Protein AF-A0A158IWN1-F1 (afdb_monomer)

Structure (mmCIF, N/CA/C/O backbone):
data_AF-A0A158IWN1-F1
#
_entry.id   AF-A0A158IWN1-F1
#
loop_
_atom_site.group_PDB
_atom_site.id
_atom_site.type_symbol
_atom_site.label_atom_id
_atom_site.label_alt_id
_atom_site.label_comp_id
_atom_site.label_asym_id
_atom_site.label_entity_id
_atom_site.label_seq_id
_atom_site.pdbx_PDB_ins_code
_atom_site.Cartn_x
_atom_site.Cartn_y
_atom_site.Cartn_z
_atom_site.occupancy
_atom_site.B_iso_or_equiv
_atom_site.auth_seq_id
_atom_site.auth_comp_id
_atom_site.auth_asym_id
_atom_site.auth_atom_id
_atom_site.pdbx_PDB_model_num
ATOM 1 N N . MET A 1 1 ? -3.612 12.522 -10.228 1.00 41.22 1 MET A N 1
ATOM 2 C CA . MET A 1 1 ? -3.521 11.142 -9.712 1.00 41.22 1 MET A CA 1
ATOM 3 C C . MET A 1 1 ? -4.577 11.023 -8.632 1.00 41.22 1 MET A C 1
ATOM 5 O O . MET A 1 1 ? -4.608 11.881 -7.768 1.00 41.22 1 MET A O 1
ATOM 9 N N . ARG A 1 2 ? -5.542 10.107 -8.762 1.00 50.25 2 ARG A N 1
ATOM 10 C CA . ARG A 1 2 ? -6.505 9.853 -7.683 1.00 50.25 2 ARG A CA 1
ATOM 11 C C . ARG A 1 2 ? -5.904 8.751 -6.828 1.0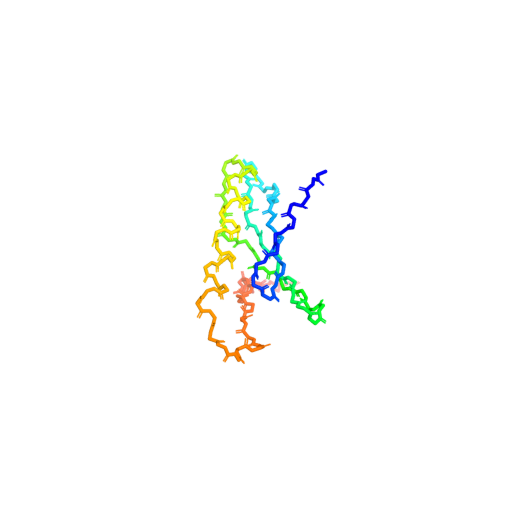0 50.25 2 ARG A C 1
ATOM 13 O O . ARG A 1 2 ? -6.053 7.574 -7.157 1.00 50.25 2 ARG A O 1
ATOM 20 N N . ASP A 1 3 ? -5.151 9.151 -5.815 1.00 57.59 3 ASP A N 1
ATOM 21 C CA . ASP A 1 3 ? -4.789 8.292 -4.696 1.00 57.59 3 ASP A CA 1
ATOM 22 C C . ASP A 1 3 ? -6.097 7.726 -4.149 1.00 57.59 3 ASP A C 1
ATOM 24 O O . ASP A 1 3 ? -6.932 8.441 -3.599 1.00 57.59 3 ASP A O 1
ATOM 28 N N . THR A 1 4 ? -6.370 6.467 -4.482 1.00 79.62 4 THR A N 1
ATOM 29 C CA . THR A 1 4 ? -7.630 5.827 -4.116 1.00 79.6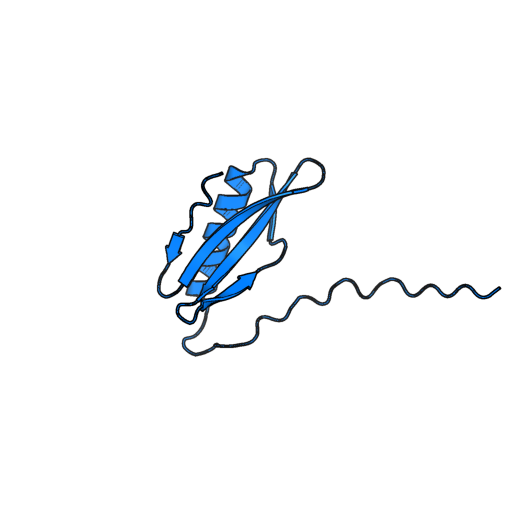2 4 THR A CA 1
ATOM 30 C C . THR A 1 4 ? -7.435 5.333 -2.697 1.00 79.62 4 THR A C 1
ATOM 32 O O . THR A 1 4 ? -7.029 4.195 -2.485 1.00 79.62 4 THR A O 1
ATOM 35 N N . GLU A 1 5 ? -7.601 6.243 -1.738 1.00 91.81 5 GLU A N 1
ATOM 36 C CA . GLU A 1 5 ? -7.659 5.893 -0.325 1.00 91.81 5 GLU A CA 1
ATOM 37 C C . GLU A 1 5 ? -8.787 4.861 -0.126 1.00 91.81 5 GLU A C 1
ATOM 39 O O . GLU A 1 5 ? -9.893 5.021 -0.650 1.00 91.81 5 GLU A O 1
ATOM 44 N N . VAL A 1 6 ? -8.510 3.789 0.612 1.00 93.62 6 VAL A N 1
ATOM 45 C CA . VAL A 1 6 ? -9.458 2.704 0.887 1.00 93.62 6 VAL A CA 1
ATOM 46 C C . VAL A 1 6 ? -9.669 2.613 2.390 1.00 93.62 6 VAL A C 1
ATOM 48 O O . VAL A 1 6 ? -8.748 2.283 3.135 1.00 93.62 6 VAL A O 1
ATOM 51 N N . ALA A 1 7 ? -10.887 2.885 2.853 1.00 94.25 7 ALA A N 1
ATOM 52 C CA . ALA A 1 7 ? -11.259 2.618 4.237 1.00 94.25 7 ALA A CA 1
ATOM 53 C C . ALA A 1 7 ? -11.330 1.099 4.470 1.00 94.25 7 ALA A C 1
ATOM 55 O O . ALA A 1 7 ? -12.035 0.391 3.749 1.00 94.25 7 ALA A O 1
ATOM 56 N N . TYR A 1 8 ? -10.607 0.599 5.473 1.00 94.44 8 TYR A N 1
ATOM 57 C CA . TYR A 1 8 ? -10.588 -0.814 5.842 1.00 94.44 8 TYR A CA 1
ATOM 58 C C . TYR A 1 8 ? -10.583 -0.960 7.365 1.00 94.44 8 TYR A C 1
ATOM 60 O O . TYR A 1 8 ? -9.637 -0.559 8.044 1.00 94.44 8 TYR A O 1
ATOM 68 N N . LYS A 1 9 ? -11.660 -1.529 7.920 1.00 92.31 9 LYS A N 1
ATOM 69 C CA . LYS A 1 9 ? -11.909 -1.585 9.371 1.00 92.31 9 LYS A CA 1
ATOM 70 C C . LYS A 1 9 ? -11.773 -0.191 10.015 1.00 92.31 9 LYS A C 1
ATOM 72 O O . LYS A 1 9 ? -12.509 0.719 9.654 1.00 92.31 9 LYS A O 1
ATOM 77 N N . ASN A 1 10 ? -10.829 -0.025 10.943 1.00 90.88 10 ASN A N 1
ATOM 78 C CA . ASN A 1 10 ? -10.584 1.211 11.691 1.00 90.88 10 ASN A CA 1
ATOM 79 C C . ASN A 1 10 ? -9.381 2.003 11.147 1.00 90.88 10 ASN A C 1
ATOM 81 O O . ASN A 1 10 ? -8.769 2.779 11.878 1.00 90.88 10 ASN A O 1
ATOM 85 N N . VAL A 1 11 ? -8.988 1.779 9.893 1.00 93.69 11 VAL A N 1
ATOM 86 C CA . VAL A 1 11 ? -7.890 2.512 9.255 1.00 93.69 11 VAL A CA 1
ATOM 87 C C . VAL A 1 11 ? -8.252 2.911 7.827 1.00 93.69 11 VAL A C 1
ATOM 89 O O . VAL A 1 11 ? -9.193 2.392 7.226 1.00 93.69 11 VAL A O 1
ATOM 92 N N . VAL A 1 12 ? -7.472 3.827 7.268 1.00 95.25 12 VAL A N 1
ATOM 93 C CA . VAL A 1 12 ? -7.464 4.149 5.842 1.00 95.25 12 VAL A CA 1
ATOM 94 C C . VAL A 1 12 ? -6.145 3.668 5.249 1.00 95.25 12 VAL A C 1
ATOM 96 O O . VAL A 1 12 ? -5.071 4.017 5.739 1.00 95.25 12 VAL A O 1
ATOM 99 N N . LEU A 1 13 ? -6.233 2.854 4.203 1.00 95.75 13 LEU A N 1
ATOM 100 C CA . LEU A 1 13 ? -5.114 2.340 3.427 1.00 95.75 13 LEU A CA 1
ATOM 101 C C . LEU A 1 13 ? -4.911 3.216 2.193 1.00 95.75 13 LEU A C 1
ATOM 103 O O . LEU A 1 13 ? -5.846 3.466 1.436 1.00 95.75 13 LEU A O 1
ATOM 107 N N . ILE A 1 14 ? -3.685 3.671 1.974 1.00 96.12 14 ILE A N 1
ATOM 108 C CA . ILE A 1 14 ? -3.317 4.541 0.858 1.00 96.12 14 ILE A CA 1
ATOM 109 C C . ILE A 1 14 ? -2.195 3.832 0.092 1.00 96.12 14 ILE A C 1
ATOM 111 O O . ILE A 1 14 ? -1.021 3.953 0.461 1.00 96.12 14 ILE A O 1
ATOM 115 N N . PRO A 1 15 ? -2.540 3.015 -0.919 1.00 96.38 15 PRO A N 1
ATOM 116 C CA . PRO A 1 15 ? -1.556 2.294 -1.710 1.00 96.38 15 PRO A CA 1
ATOM 117 C C . PRO A 1 15 ? -0.872 3.238 -2.699 1.00 96.38 15 PRO A C 1
ATOM 119 O O . PRO A 1 15 ? -1.522 3.976 -3.443 1.00 96.38 15 PRO A O 1
ATOM 122 N N . LEU A 1 16 ? 0.452 3.166 -2.747 1.00 95.75 16 LEU A N 1
ATOM 123 C CA . LEU A 1 16 ? 1.306 3.992 -3.585 1.00 95.75 16 LEU A CA 1
ATOM 124 C C . LEU A 1 16 ? 2.108 3.121 -4.552 1.00 95.75 16 LEU A C 1
ATOM 126 O O . LEU A 1 16 ? 2.518 2.006 -4.228 1.00 95.75 16 LEU A O 1
ATOM 130 N N . ALA A 1 17 ? 2.348 3.675 -5.736 1.00 96.44 17 ALA A N 1
ATOM 131 C CA . ALA A 1 17 ? 3.309 3.161 -6.699 1.00 96.44 17 ALA A CA 1
ATOM 132 C C . ALA A 1 17 ? 4.295 4.282 -7.027 1.00 96.44 17 ALA A C 1
ATOM 134 O O . ALA A 1 17 ? 3.944 5.219 -7.748 1.00 96.44 17 ALA A O 1
ATOM 135 N N . ALA A 1 18 ? 5.504 4.196 -6.481 1.00 95.19 18 ALA A N 1
ATOM 136 C CA . ALA A 1 18 ? 6.587 5.119 -6.793 1.00 95.19 18 ALA A CA 1
ATOM 137 C C . ALA A 1 18 ? 7.408 4.551 -7.953 1.00 95.19 18 ALA A C 1
ATOM 139 O O . ALA A 1 18 ? 7.776 3.384 -7.924 1.00 95.19 18 ALA A O 1
ATOM 140 N N . TYR A 1 19 ? 7.670 5.346 -8.988 1.00 95.75 19 TYR A N 1
ATOM 141 C CA . TYR A 1 19 ? 8.560 4.914 -10.064 1.00 95.75 19 TYR A CA 1
ATOM 142 C C . TYR A 1 19 ? 10.005 4.859 -9.554 1.00 95.75 19 TYR A C 1
ATOM 144 O O . TYR A 1 19 ? 10.473 5.827 -8.956 1.00 95.75 19 TYR A O 1
ATOM 152 N N . ASP A 1 20 ? 10.681 3.741 -9.801 1.00 93.50 20 ASP A N 1
ATOM 153 C CA . ASP A 1 20 ? 12.033 3.440 -9.334 1.00 93.50 20 ASP A CA 1
ATOM 154 C C . ASP A 1 20 ? 12.780 2.657 -10.425 1.00 93.50 20 ASP A C 1
ATOM 156 O O . ASP A 1 20 ? 12.439 1.513 -10.722 1.00 93.50 20 ASP A O 1
ATOM 160 N N . GLU A 1 21 ? 13.728 3.321 -11.094 1.00 90.94 21 GLU A N 1
ATOM 161 C CA . GLU A 1 21 ? 14.635 2.756 -12.113 1.00 90.94 21 GLU A CA 1
ATOM 162 C C . GLU A 1 21 ? 14.000 1.811 -13.162 1.00 90.94 21 GLU A C 1
ATOM 164 O O . GLU A 1 21 ? 14.569 0.790 -13.539 1.00 90.94 21 GLU A O 1
ATOM 169 N N . GLY A 1 22 ? 12.824 2.160 -13.694 1.00 94.12 22 GLY A N 1
ATOM 170 C CA . GLY A 1 22 ? 12.149 1.365 -14.735 1.00 94.12 22 GLY A CA 1
ATOM 171 C C . GLY A 1 22 ? 11.104 0.383 -14.208 1.00 94.12 22 GLY A C 1
ATOM 172 O O . GLY A 1 22 ? 10.395 -0.232 -15.003 1.00 94.12 22 GLY A O 1
ATOM 173 N N . LEU A 1 23 ? 10.958 0.284 -12.889 1.00 97.12 23 LEU A N 1
ATOM 174 C CA . LEU A 1 23 ? 9.896 -0.444 -12.206 1.00 97.12 23 LEU A CA 1
ATOM 175 C C . LEU A 1 23 ? 9.078 0.506 -11.319 1.00 97.12 23 LEU A C 1
ATOM 177 O O . LEU A 1 23 ? 9.315 1.713 -11.253 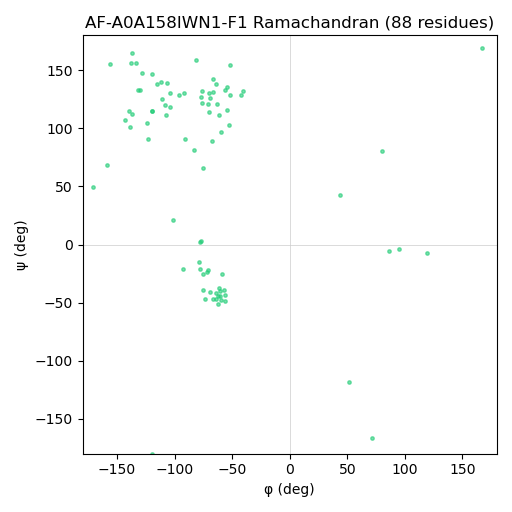1.00 97.12 23 LEU A O 1
ATOM 181 N N . TYR A 1 24 ? 8.079 -0.050 -10.642 1.00 97.94 24 TYR A N 1
ATOM 182 C CA . TYR A 1 24 ? 7.251 0.646 -9.669 1.00 97.94 24 TYR A CA 1
ATOM 183 C C . TYR A 1 24 ? 7.373 -0.019 -8.302 1.00 97.94 24 TYR A C 1
ATOM 185 O O . TYR A 1 24 ? 6.934 -1.154 -8.117 1.00 97.94 24 TYR A O 1
ATOM 193 N N . ALA A 1 25 ? 7.933 0.703 -7.338 1.00 97.69 25 ALA A N 1
ATOM 194 C CA . ALA A 1 25 ? 7.962 0.316 -5.941 1.00 97.69 25 ALA A CA 1
ATOM 195 C C . ALA A 1 25 ? 6.556 0.434 -5.331 1.00 97.69 25 ALA A C 1
ATOM 197 O O . ALA A 1 25 ? 5.949 1.510 -5.313 1.00 97.69 25 ALA A O 1
ATOM 198 N N . ALA A 1 26 ? 6.039 -0.681 -4.823 1.00 97.50 26 ALA A N 1
ATOM 199 C CA . ALA A 1 26 ? 4.816 -0.737 -4.040 1.00 97.50 26 ALA A CA 1
ATOM 200 C C . ALA A 1 26 ? 5.088 -0.243 -2.618 1.00 97.50 26 ALA A C 1
ATOM 202 O O . ALA A 1 26 ? 5.986 -0.741 -1.938 1.00 97.50 26 ALA A O 1
ATOM 203 N N . MET A 1 27 ? 4.297 0.719 -2.156 1.00 97.06 27 MET A N 1
ATOM 204 C CA . MET A 1 27 ? 4.371 1.242 -0.793 1.00 97.06 27 MET A CA 1
ATOM 205 C C . MET A 1 27 ? 2.963 1.445 -0.245 1.00 97.06 27 MET A C 1
ATOM 207 O O . MET A 1 27 ? 2.010 1.634 -1.000 1.00 97.06 27 MET A O 1
ATOM 211 N N . LEU A 1 28 ? 2.824 1.441 1.075 1.00 96.69 28 LEU A N 1
ATOM 212 C CA . LEU A 1 28 ? 1.550 1.634 1.747 1.00 96.69 28 LEU A CA 1
ATOM 213 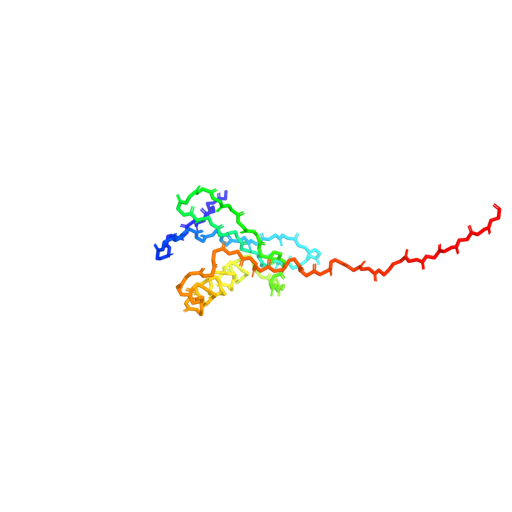C C . LEU A 1 28 ? 1.681 2.699 2.830 1.00 96.69 28 LEU A C 1
ATOM 215 O O . LEU A 1 28 ? 2.588 2.639 3.661 1.00 96.69 28 LEU A O 1
ATOM 219 N N . ILE A 1 29 ? 0.735 3.637 2.852 1.00 95.38 29 ILE A N 1
ATOM 220 C CA . ILE A 1 29 ? 0.479 4.469 4.026 1.00 95.38 29 ILE A CA 1
ATOM 221 C C . ILE A 1 29 ? -0.795 3.968 4.706 1.00 95.38 29 ILE A C 1
ATOM 223 O O . ILE A 1 29 ? -1.830 3.795 4.067 1.00 95.38 29 ILE A O 1
ATOM 227 N N . VAL A 1 30 ? -0.720 3.754 6.015 1.00 95.00 30 VAL A N 1
ATOM 228 C CA . VAL A 1 30 ? -1.853 3.433 6.883 1.00 95.00 30 VAL A CA 1
ATOM 229 C C . VAL A 1 30 ? -2.135 4.644 7.756 1.00 95.00 30 VAL A C 1
ATOM 231 O O . VAL A 1 30 ? -1.270 5.065 8.526 1.00 95.00 30 VAL A O 1
ATOM 234 N N . ARG A 1 31 ? -3.341 5.197 7.655 1.00 94.38 31 ARG A N 1
ATOM 235 C CA . ARG A 1 31 ? -3.834 6.269 8.521 1.00 94.38 31 ARG A CA 1
ATOM 236 C C . ARG A 1 31 ? -4.813 5.683 9.532 1.00 94.38 31 ARG A C 1
ATOM 238 O O . ARG A 1 31 ? -5.838 5.120 9.163 1.00 94.38 31 ARG A O 1
ATOM 245 N N . GLU A 1 32 ? -4.477 5.800 10.804 1.00 90.94 32 GLU A N 1
ATOM 246 C CA . GLU A 1 32 ? -5.304 5.366 11.930 1.00 90.94 32 GLU A CA 1
ATOM 247 C C . GLU A 1 32 ? -6.374 6.429 12.245 1.00 90.94 32 GLU A C 1
ATOM 249 O O . GLU A 1 32 ? -6.207 7.609 11.923 1.00 90.94 32 GLU A O 1
ATOM 254 N N . VAL A 1 33 ? -7.465 6.042 12.919 1.00 85.88 33 VAL A N 1
ATOM 255 C CA . VAL A 1 33 ? -8.543 6.979 13.319 1.00 85.88 33 VAL A CA 1
ATOM 256 C C . VAL A 1 33 ? -8.075 8.127 14.215 1.00 85.88 33 VAL A C 1
ATOM 258 O O . VAL A 1 33 ? -8.690 9.188 14.227 1.00 85.88 33 VAL A O 1
ATOM 261 N N . ASN A 1 34 ? -6.981 7.939 14.955 1.00 86.06 34 ASN A N 1
ATOM 262 C CA . ASN A 1 34 ? -6.379 8.980 15.792 1.00 86.06 34 ASN A CA 1
ATOM 263 C C . ASN A 1 34 ? -5.553 10.002 14.982 1.00 86.06 34 ASN A C 1
ATOM 265 O O . ASN A 1 34 ? -4.942 10.893 15.565 1.00 86.06 34 ASN A O 1
ATOM 269 N N . GLY A 1 35 ? -5.508 9.863 13.653 1.00 84.88 35 GLY A N 1
ATOM 270 C CA . GLY A 1 35 ? -4.743 10.717 12.749 1.00 84.88 35 GLY A CA 1
ATOM 271 C C . GLY A 1 35 ? -3.284 10.294 12.563 1.00 84.88 35 GLY A C 1
ATOM 272 O O . GLY A 1 35 ? -2.601 10.869 11.714 1.00 84.88 35 GLY A O 1
ATOM 273 N N . LEU A 1 36 ? -2.799 9.283 13.295 1.00 90.62 36 LEU A N 1
ATOM 274 C CA . LEU A 1 36 ? -1.445 8.763 13.124 1.00 90.62 36 LEU A CA 1
ATOM 275 C C . LEU A 1 36 ? -1.308 8.099 11.754 1.00 90.62 36 LEU A C 1
ATOM 277 O O . LEU A 1 36 ? -2.115 7.251 11.374 1.00 90.62 36 LEU A O 1
ATOM 281 N N . GLN A 1 37 ? -0.249 8.455 11.031 1.00 92.75 37 GLN A N 1
ATOM 282 C CA . GLN A 1 37 ? 0.089 7.849 9.749 1.00 92.75 37 GLN A CA 1
ATOM 283 C C . GLN A 1 37 ? 1.367 7.032 9.865 1.00 92.75 37 GLN A C 1
ATOM 285 O O . GLN A 1 37 ? 2.320 7.432 10.533 1.00 92.75 37 GLN A O 1
ATOM 290 N N . ARG A 1 38 ? 1.381 5.877 9.204 1.00 90.25 38 ARG A N 1
ATOM 291 C CA . ARG A 1 38 ? 2.522 4.963 9.158 1.00 90.25 38 ARG A CA 1
ATOM 292 C C . ARG A 1 38 ? 2.781 4.563 7.717 1.00 90.25 38 ARG A C 1
ATOM 294 O O . ARG A 1 38 ? 1.842 4.208 7.018 1.00 90.25 38 ARG A O 1
ATOM 301 N N . ALA A 1 39 ? 4.038 4.613 7.293 1.00 93.31 39 ALA A N 1
ATOM 302 C CA . ALA A 1 39 ? 4.457 4.176 5.966 1.00 93.31 39 ALA A CA 1
ATOM 303 C C . ALA A 1 39 ? 5.217 2.846 6.066 1.00 93.31 39 ALA A C 1
ATOM 305 O O . ALA A 1 39 ? 6.029 2.673 6.973 1.00 93.31 39 ALA A O 1
ATOM 306 N N . SER A 1 40 ? 4.969 1.925 5.136 1.00 90.25 40 SER A N 1
ATOM 307 C CA . SER A 1 40 ? 5.547 0.573 5.138 1.00 90.25 40 SER A CA 1
ATOM 308 C C . SER A 1 40 ? 6.994 0.481 4.638 1.00 90.25 40 SER A C 1
ATOM 310 O O . SER A 1 40 ? 7.631 -0.551 4.811 1.00 90.25 40 SER A O 1
ATOM 312 N N . GLY A 1 41 ? 7.510 1.513 3.964 1.00 92.62 41 GLY A N 1
ATOM 313 C CA . GLY A 1 41 ? 8.674 1.356 3.083 1.00 92.62 41 GLY A CA 1
ATOM 314 C C . GLY A 1 41 ? 8.317 0.591 1.799 1.00 92.62 41 GLY A C 1
ATOM 315 O O . GLY A 1 41 ? 7.133 0.441 1.479 1.00 92.62 41 GLY A O 1
ATOM 316 N N . VAL A 1 42 ? 9.330 0.139 1.053 1.00 96.69 42 VAL A N 1
ATOM 317 C CA . VAL A 1 42 ? 9.142 -0.622 -0.195 1.00 96.69 42 VAL A CA 1
ATOM 318 C C . VAL A 1 42 ? 8.748 -2.063 0.125 1.00 96.69 42 VAL A C 1
ATOM 320 O O . VAL A 1 42 ? 9.485 -2.776 0.799 1.00 96.69 42 VAL A O 1
ATOM 323 N N . LEU A 1 43 ? 7.587 -2.479 -0.377 1.00 96.12 43 LEU A N 1
ATOM 324 C CA . LEU A 1 43 ? 7.027 -3.822 -0.202 1.00 96.12 43 LEU A CA 1
ATOM 325 C C . LEU A 1 43 ? 7.405 -4.774 -1.348 1.00 96.12 43 LEU A C 1
ATOM 327 O O . LEU A 1 43 ? 7.345 -5.989 -1.190 1.00 96.12 43 LEU A O 1
ATOM 331 N N . GLY A 1 44 ? 7.769 -4.221 -2.506 1.00 95.69 44 GLY A N 1
ATOM 332 C CA . GLY A 1 44 ? 8.173 -4.958 -3.702 1.00 95.69 44 GLY A CA 1
ATOM 333 C C . GLY A 1 44 ? 8.214 -4.053 -4.932 1.00 95.69 44 GLY A C 1
ATOM 334 O O . GLY A 1 44 ? 7.715 -2.927 -4.889 1.00 95.69 44 GLY A O 1
ATOM 335 N N . HIS A 1 45 ? 8.778 -4.551 -6.031 1.00 98.00 45 HIS A N 1
ATOM 336 C CA . HIS A 1 45 ? 8.864 -3.844 -7.311 1.00 98.00 45 HIS A CA 1
ATOM 337 C C . HIS A 1 45 ? 8.047 -4.561 -8.380 1.00 98.00 45 HIS A C 1
ATOM 339 O O . HIS A 1 45 ? 8.085 -5.785 -8.481 1.00 98.00 45 HIS A O 1
ATOM 345 N N . PHE A 1 46 ? 7.329 -3.790 -9.193 1.00 97.12 46 PHE A N 1
ATOM 346 C CA . PHE A 1 46 ? 6.402 -4.306 -10.197 1.00 97.12 46 PHE A CA 1
ATOM 347 C C . PHE A 1 46 ? 6.589 -3.604 -11.535 1.00 97.12 46 PHE A C 1
ATOM 349 O O . PHE A 1 46 ? 7.042 -2.462 -11.600 1.00 97.12 46 PHE A O 1
ATOM 356 N N . SER A 1 47 ? 6.197 -4.277 -12.613 1.00 96.69 47 SER A N 1
ATOM 357 C CA . SER A 1 47 ? 6.309 -3.726 -13.968 1.00 96.69 47 SER A CA 1
ATOM 358 C C . SER A 1 47 ? 5.300 -2.602 -14.235 1.00 96.69 47 SER A C 1
ATOM 360 O O . SER A 1 47 ? 5.529 -1.744 -15.086 1.00 96.69 47 SER A O 1
ATOM 362 N N . GLY A 1 48 ? 4.188 -2.582 -13.489 1.00 96.00 48 GLY A N 1
ATOM 363 C CA . GLY A 1 48 ? 3.107 -1.618 -13.660 1.00 96.00 48 GLY A CA 1
ATOM 364 C C . GLY A 1 48 ? 2.698 -0.902 -12.367 1.00 96.00 48 GLY A C 1
ATOM 365 O O . GLY A 1 48 ? 2.661 -1.508 -11.294 1.00 96.00 48 GLY A O 1
ATOM 366 N N . PRO A 1 49 ? 2.264 0.370 -12.452 1.00 95.88 49 PRO A N 1
ATOM 367 C CA . PRO A 1 49 ? 1.832 1.135 -11.283 1.00 95.88 49 PRO A CA 1
ATOM 368 C C . PRO A 1 49 ? 0.493 0.653 -10.714 1.00 95.88 49 PRO A C 1
ATOM 370 O O . PRO A 1 49 ? 0.161 0.965 -9.572 1.00 95.88 49 PRO A O 1
ATOM 373 N N . LEU A 1 50 ? -0.333 -0.025 -11.520 1.00 95.62 50 LEU A N 1
ATOM 374 C CA . LEU A 1 50 ? -1.584 -0.627 -11.054 1.00 95.62 50 LEU A CA 1
ATOM 375 C C . LEU A 1 50 ? -1.299 -1.882 -10.223 1.00 95.62 50 LEU A C 1
ATOM 377 O O . LEU A 1 50 ? -1.828 -2.003 -9.123 1.00 95.62 50 LEU A O 1
ATOM 381 N N . GLU A 1 51 ? -0.419 -2.749 -10.722 1.00 96.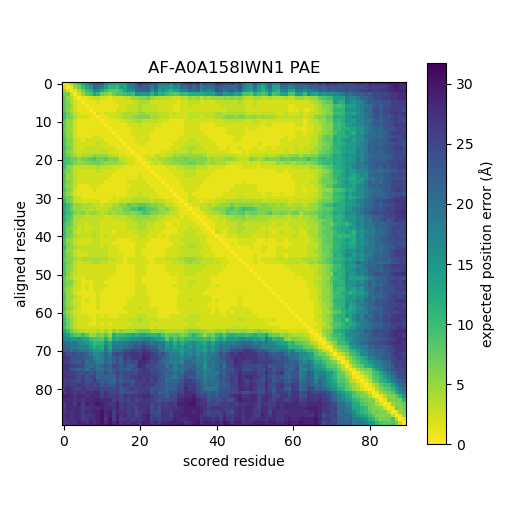56 51 GLU A N 1
ATOM 382 C CA . GLU A 1 51 ? 0.009 -3.978 -10.052 1.00 96.56 51 GLU A CA 1
ATOM 383 C C . GLU A 1 51 ? 0.651 -3.668 -8.691 1.00 96.56 51 GLU A C 1
ATOM 385 O O . GLU A 1 51 ? 0.216 -4.199 -7.671 1.00 96.56 51 GLU A O 1
ATOM 390 N N . ALA A 1 52 ? 1.576 -2.699 -8.646 1.00 96.94 52 ALA A N 1
ATOM 391 C CA . ALA A 1 52 ? 2.190 -2.238 -7.400 1.00 96.94 52 ALA A CA 1
ATOM 392 C C . ALA A 1 52 ? 1.157 -1.767 -6.360 1.00 96.94 52 ALA A C 1
ATOM 394 O O . ALA A 1 52 ? 1.240 -2.118 -5.182 1.00 96.94 52 ALA A O 1
ATOM 395 N N . ARG A 1 53 ? 0.143 -1.001 -6.788 1.00 96.94 53 ARG A N 1
ATOM 396 C CA . ARG A 1 53 ? -0.922 -0.520 -5.893 1.00 96.94 53 ARG A CA 1
ATOM 397 C C . ARG A 1 53 ? -1.833 -1.646 -5.410 1.00 96.94 53 ARG A C 1
ATOM 399 O O . ARG A 1 53 ? -2.205 -1.652 -4.239 1.00 96.94 53 ARG A O 1
ATOM 406 N N . GLN A 1 54 ? -2.189 -2.589 -6.280 1.00 96.69 54 GLN A N 1
ATOM 407 C CA . GLN A 1 54 ? -3.000 -3.753 -5.908 1.00 96.69 54 GLN A CA 1
ATOM 408 C C . GLN A 1 54 ? -2.270 -4.640 -4.898 1.00 96.69 54 GLN A C 1
ATOM 410 O O . GLN A 1 54 ? -2.872 -5.078 -3.915 1.00 96.69 54 GLN A O 1
ATOM 415 N N . PHE A 1 55 ? -0.969 -4.844 -5.103 1.00 97.44 55 PHE A N 1
ATOM 416 C CA . PHE A 1 55 ? -0.129 -5.564 -4.159 1.00 97.44 55 PHE A CA 1
ATOM 417 C C . PHE A 1 55 ? -0.068 -4.852 -2.803 1.00 97.44 55 PHE A C 1
ATOM 419 O O . PHE A 1 55 ? -0.384 -5.463 -1.785 1.00 97.44 55 PHE A O 1
ATOM 426 N N . ALA A 1 56 ? 0.244 -3.550 -2.785 1.00 97.12 56 ALA A N 1
ATOM 427 C CA . ALA A 1 56 ? 0.295 -2.759 -1.552 1.00 97.12 56 ALA A CA 1
ATOM 428 C C . ALA A 1 56 ? -1.034 -2.781 -0.779 1.00 97.12 56 ALA A C 1
ATOM 430 O O . ALA A 1 56 ? -1.036 -2.875 0.448 1.00 97.12 56 ALA A O 1
ATOM 431 N N . LEU A 1 57 ? -2.167 -2.721 -1.487 1.00 96.38 57 LEU A N 1
ATOM 432 C CA . LEU A 1 57 ? -3.490 -2.788 -0.869 1.00 96.38 57 LEU A CA 1
ATOM 433 C C . LEU A 1 57 ? -3.756 -4.161 -0.241 1.00 96.38 57 LEU A C 1
ATOM 435 O O . LEU A 1 57 ? -4.198 -4.230 0.903 1.00 96.38 57 LEU A O 1
ATOM 439 N N . THR A 1 58 ? -3.459 -5.238 -0.971 1.00 96.50 58 THR A N 1
ATOM 440 C CA . THR A 1 58 ? -3.651 -6.618 -0.494 1.00 96.50 58 THR A CA 1
ATOM 441 C C . THR A 1 58 ? -2.776 -6.896 0.726 1.00 96.50 58 THR A C 1
ATOM 443 O O . THR A 1 58 ? -3.264 -7.418 1.727 1.00 96.50 58 THR A O 1
ATOM 446 N N . TYR A 1 59 ? -1.511 -6.468 0.675 1.00 95.69 59 TYR A N 1
ATOM 447 C CA . TYR A 1 59 ? -0.594 -6.515 1.812 1.00 95.69 59 TYR A CA 1
ATOM 448 C C . TYR A 1 59 ? -1.169 -5.762 3.020 1.00 95.69 59 TYR A C 1
ATOM 450 O O . TYR A 1 59 ? -1.242 -6.306 4.117 1.00 95.69 59 TYR A O 1
ATOM 458 N N . GLY A 1 60 ? -1.650 -4.532 2.814 1.00 94.75 60 GLY A N 1
ATOM 459 C CA . GLY A 1 60 ? -2.230 -3.715 3.879 1.00 94.75 60 GLY A CA 1
ATOM 460 C C . GLY A 1 60 ? -3.455 -4.332 4.544 1.00 94.75 60 GLY A C 1
ATOM 461 O O . GLY A 1 60 ? 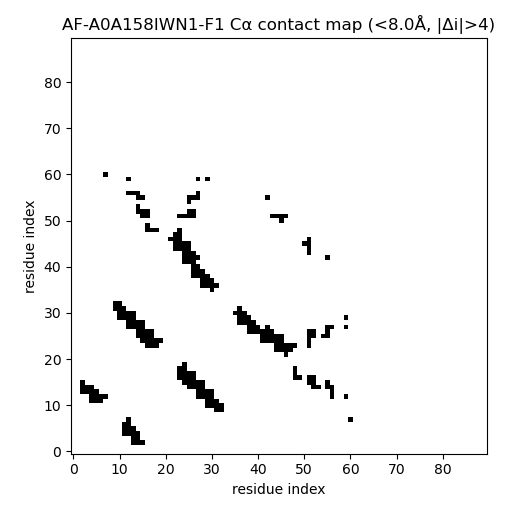-3.589 -4.252 5.762 1.00 94.75 60 GLY A O 1
ATOM 462 N N . MET A 1 61 ? -4.342 -4.960 3.771 1.00 95.38 61 MET A N 1
ATOM 463 C CA . MET A 1 61 ? -5.500 -5.665 4.328 1.00 95.38 61 MET A CA 1
ATOM 464 C C . MET A 1 61 ? -5.061 -6.855 5.185 1.00 95.38 61 MET A C 1
ATOM 466 O O . MET A 1 61 ? -5.508 -6.962 6.325 1.00 95.38 61 MET A O 1
ATOM 470 N N . ALA A 1 62 ? -4.130 -7.674 4.682 1.00 95.00 62 ALA A N 1
ATOM 471 C CA . ALA A 1 62 ? -3.609 -8.834 5.401 1.00 95.00 62 ALA A CA 1
ATOM 472 C C . ALA A 1 62 ? -2.919 -8.448 6.722 1.00 95.00 62 ALA A C 1
ATOM 474 O O . ALA A 1 62 ? -3.209 -9.037 7.758 1.00 95.00 62 ALA A O 1
ATOM 475 N N . GLU A 1 63 ? -2.086 -7.404 6.725 1.00 91.12 63 GLU A N 1
ATOM 476 C CA . GLU A 1 63 ? -1.434 -6.899 7.946 1.00 91.12 63 GLU A CA 1
ATOM 477 C C . GLU A 1 63 ? -2.446 -6.420 8.998 1.00 91.12 63 GLU A C 1
ATOM 479 O O . GLU A 1 63 ? -2.252 -6.594 10.201 1.00 91.12 63 GLU A O 1
ATOM 484 N N . ILE A 1 64 ? -3.540 -5.789 8.562 1.00 91.94 64 ILE A N 1
ATOM 485 C CA . ILE A 1 64 ? -4.618 -5.336 9.453 1.00 91.94 64 ILE A CA 1
ATOM 486 C C . ILE A 1 64 ? -5.490 -6.508 9.929 1.00 91.94 64 ILE A C 1
ATOM 488 O O . ILE A 1 64 ? -6.122 -6.416 10.986 1.00 91.94 64 ILE A O 1
ATOM 492 N N . ASP A 1 65 ? -5.553 -7.598 9.169 1.00 91.56 65 ASP A N 1
ATOM 493 C CA . ASP A 1 65 ? -6.227 -8.833 9.563 1.00 91.56 65 ASP A CA 1
ATOM 494 C C . ASP A 1 65 ? -5.425 -9.635 10.591 1.00 91.56 65 ASP A C 1
ATOM 496 O O . ASP A 1 65 ? -6.023 -10.130 11.545 1.00 91.56 65 ASP A O 1
ATOM 500 N N . ASP A 1 66 ? -4.099 -9.698 10.449 1.00 88.88 66 ASP A N 1
ATOM 501 C CA . ASP A 1 66 ? -3.209 -10.439 11.355 1.00 88.88 66 ASP A CA 1
ATOM 502 C C . ASP A 1 66 ? -2.946 -9.700 12.683 1.00 88.88 66 ASP A 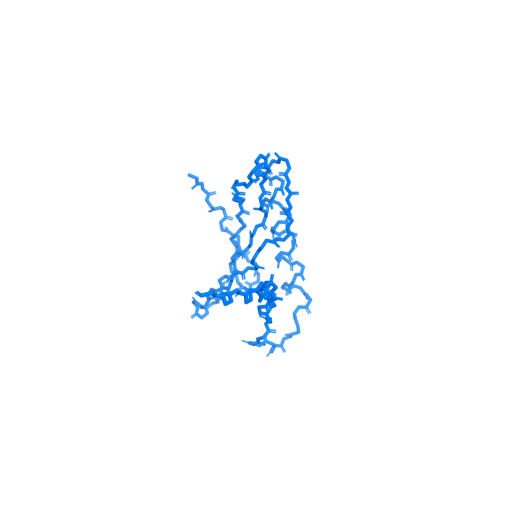C 1
ATOM 504 O O . ASP A 1 66 ? -2.604 -10.305 13.701 1.00 88.88 66 ASP A O 1
ATOM 508 N N . ARG A 1 67 ? -3.149 -8.373 12.722 1.00 77.00 67 ARG A N 1
ATOM 509 C CA . ARG A 1 67 ? -2.849 -7.558 13.908 1.00 77.00 67 ARG A CA 1
ATOM 510 C C . ARG A 1 67 ? -3.722 -7.957 15.111 1.00 77.00 67 ARG A C 1
ATOM 512 O O . ARG A 1 67 ? -4.944 -7.776 15.070 1.00 77.00 67 ARG A O 1
ATOM 519 N N . PRO A 1 68 ? -3.127 -8.370 16.248 1.00 68.69 68 PRO A N 1
ATOM 520 C CA . PRO A 1 68 ? -3.895 -8.656 17.449 1.00 68.69 68 PRO A CA 1
ATOM 521 C C . PRO A 1 68 ? -4.533 -7.371 18.011 1.00 68.69 68 PRO A C 1
ATOM 523 O O . PRO A 1 68 ? -3.908 -6.298 17.989 1.00 68.69 68 PRO A O 1
ATOM 526 N N . PRO A 1 69 ? -5.766 -7.449 18.545 1.00 57.25 69 PRO A N 1
ATOM 527 C CA . PRO A 1 69 ? -6.436 -6.303 19.146 1.00 57.25 69 PRO A CA 1
ATOM 528 C C . PRO A 1 69 ? -5.615 -5.798 20.342 1.00 57.25 69 PRO A C 1
ATOM 530 O O . PRO A 1 69 ? -5.488 -6.480 21.353 1.00 57.25 69 PRO A O 1
ATOM 533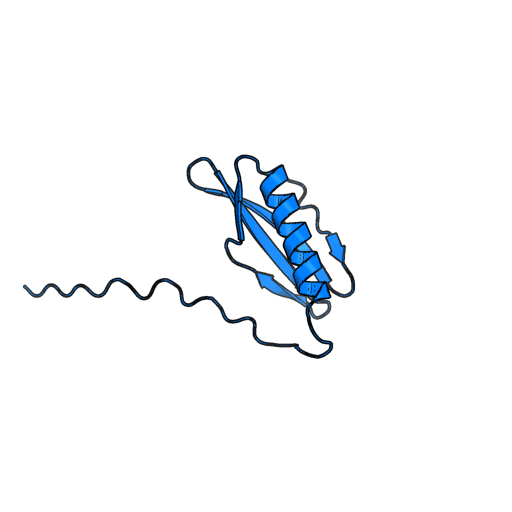 N N . GLY A 1 70 ? -5.026 -4.604 20.208 1.00 55.97 70 GLY A N 1
ATOM 534 C CA . GLY A 1 70 ? -4.227 -3.956 21.260 1.00 55.97 70 GLY A CA 1
ATOM 535 C C . GLY A 1 70 ? -2.762 -3.665 20.916 1.00 55.97 70 GLY A C 1
ATOM 536 O O . GLY A 1 70 ? -2.108 -2.946 21.668 1.00 55.97 70 GLY A O 1
ATOM 537 N N . ALA A 1 71 ? -2.236 -4.123 19.774 1.00 55.78 71 ALA A N 1
ATOM 538 C CA . ALA A 1 71 ? -0.864 -3.815 19.351 1.00 55.78 71 ALA A CA 1
ATOM 539 C C . ALA A 1 71 ? -0.733 -2.373 18.814 1.00 55.78 71 ALA A C 1
ATOM 541 O O . ALA A 1 71 ? -0.506 -2.161 17.627 1.00 55.78 71 ALA A O 1
ATOM 542 N N . HIS A 1 72 ? -0.920 -1.357 19.661 1.00 48.91 72 HIS A N 1
ATOM 543 C CA . HIS A 1 72 ? -0.921 0.063 19.275 1.00 48.91 72 HIS A CA 1
ATOM 544 C C . HIS A 1 72 ? 0.464 0.689 19.027 1.00 48.91 72 HIS A C 1
ATOM 546 O O . HIS A 1 72 ? 0.551 1.868 18.701 1.00 48.91 72 HIS A O 1
ATOM 552 N N . ALA A 1 73 ? 1.554 -0.066 19.102 1.00 48.28 73 ALA A N 1
ATOM 553 C CA . ALA A 1 73 ? 2.884 0.442 18.794 1.00 48.28 73 ALA A CA 1
ATOM 554 C C . ALA A 1 73 ? 3.804 -0.710 18.384 1.00 48.28 73 ALA A C 1
ATOM 556 O O . ALA A 1 73 ? 3.601 -1.839 18.813 1.00 48.28 73 ALA A O 1
ATOM 557 N N . ALA A 1 74 ? 4.834 -0.388 17.607 1.00 44.94 74 ALA A N 1
ATOM 558 C CA . ALA A 1 74 ? 5.904 -1.274 17.152 1.00 44.94 74 ALA A CA 1
ATOM 559 C C . ALA A 1 74 ? 5.561 -2.183 15.961 1.00 44.94 74 ALA A C 1
ATOM 561 O O . ALA A 1 74 ? 5.404 -3.391 16.086 1.00 44.94 74 ALA A O 1
ATOM 562 N N . LEU A 1 75 ? 5.630 -1.601 14.763 1.00 50.09 75 LEU A N 1
ATOM 563 C CA . LEU A 1 75 ? 6.415 -2.261 13.725 1.00 50.09 75 LEU A CA 1
ATOM 564 C C . LEU A 1 75 ? 7.683 -1.443 13.522 1.00 50.09 75 LEU A C 1
ATOM 566 O O . LEU A 1 75 ? 7.657 -0.272 13.144 1.00 50.09 75 LEU A O 1
ATOM 570 N N . ARG A 1 76 ? 8.772 -2.090 13.936 1.00 45.88 76 ARG A N 1
ATOM 571 C CA . ARG A 1 76 ? 10.164 -1.708 13.763 1.00 45.88 76 ARG A CA 1
ATOM 572 C C . ARG A 1 76 ? 10.366 -1.186 12.346 1.00 45.88 76 ARG A C 1
ATOM 574 O O . ARG A 1 76 ? 10.030 -1.871 11.385 1.00 45.88 76 ARG A O 1
ATOM 581 N N . GLN A 1 77 ? 10.965 -0.006 12.238 1.00 41.62 77 GLN A N 1
ATOM 582 C CA . GLN A 1 77 ? 11.704 0.339 11.032 1.00 41.62 77 GLN A CA 1
ATOM 583 C C . GLN A 1 77 ? 12.690 -0.815 10.778 1.00 41.62 77 GLN A C 1
ATOM 585 O O . GLN A 1 77 ? 13.384 -1.207 11.725 1.00 41.62 77 GLN A O 1
ATOM 590 N N . PRO A 1 78 ? 12.749 -1.409 9.573 1.00 44.47 78 PRO A N 1
ATOM 591 C CA . PRO A 1 78 ? 13.906 -2.223 9.237 1.00 44.47 78 PRO A CA 1
ATOM 592 C C . PRO A 1 78 ? 15.145 -1.341 9.457 1.00 44.47 78 PRO A C 1
ATOM 594 O O . PRO A 1 78 ? 15.091 -0.158 9.099 1.00 44.47 78 PRO A O 1
ATOM 597 N N . PRO A 1 79 ? 16.224 -1.840 10.091 1.00 40.75 79 PRO A N 1
ATOM 598 C CA . PRO A 1 79 ? 17.459 -1.078 10.13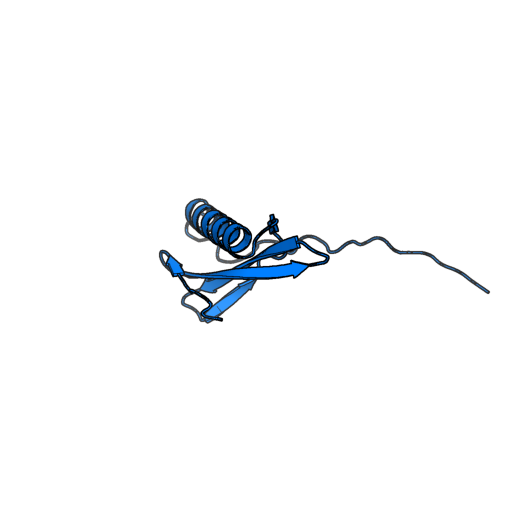7 1.00 40.75 79 PRO A CA 1
ATOM 599 C C . PRO A 1 79 ? 17.813 -0.758 8.685 1.00 40.75 79 PRO A C 1
ATOM 601 O O . PRO A 1 79 ? 18.007 -1.664 7.872 1.00 40.75 79 PRO A O 1
ATOM 604 N N . GLY A 1 80 ? 17.812 0.533 8.340 1.00 39.91 80 GLY A N 1
ATOM 605 C CA . GLY A 1 80 ? 18.413 0.988 7.093 1.00 39.91 80 GLY A CA 1
ATOM 606 C C . GLY A 1 80 ? 19.835 0.427 7.017 1.00 39.91 80 GLY A C 1
ATOM 607 O O . GLY A 1 80 ? 20.403 0.112 8.064 1.00 39.91 80 GLY A O 1
ATOM 608 N N . PRO A 1 81 ? 20.405 0.243 5.819 1.00 48.09 81 PRO A N 1
ATOM 609 C CA . PRO A 1 81 ? 21.670 -0.461 5.669 1.00 48.09 81 PRO A CA 1
ATOM 610 C C . PRO A 1 81 ? 22.781 0.247 6.464 1.00 48.09 81 PRO A C 1
ATOM 612 O O . PRO A 1 81 ? 23.401 1.200 5.997 1.00 48.09 81 PRO A O 1
ATOM 615 N N . GLU A 1 82 ? 23.044 -0.239 7.679 1.00 49.88 82 GLU A N 1
ATOM 616 C CA . GLU A 1 82 ? 24.287 -0.033 8.411 1.00 49.88 82 GLU A CA 1
ATOM 617 C C . GLU A 1 82 ? 25.367 -0.786 7.639 1.00 49.88 82 GLU A C 1
ATOM 619 O O . GLU A 1 82 ? 25.586 -1.982 7.818 1.00 49.88 82 GLU A O 1
ATOM 624 N N . GLY A 1 83 ? 25.989 -0.096 6.689 1.00 48.78 83 GLY A N 1
ATOM 625 C CA . GLY A 1 83 ? 26.906 -0.751 5.769 1.00 48.78 83 GLY A CA 1
ATOM 626 C C . GLY A 1 83 ? 27.694 0.204 4.893 1.00 48.78 83 GLY A C 1
ATOM 627 O O . GLY A 1 83 ? 27.737 0.010 3.685 1.00 48.78 83 GLY A O 1
ATOM 628 N N . SER A 1 84 ? 28.324 1.229 5.473 1.00 45.28 84 SER A N 1
ATOM 629 C CA . SER A 1 84 ? 29.526 1.848 4.889 1.00 45.28 84 SER A CA 1
ATOM 630 C C . SER A 1 84 ? 30.328 2.611 5.944 1.00 45.28 84 SER A C 1
ATOM 632 O O . SER A 1 84 ? 30.465 3.831 5.914 1.00 45.28 84 SER A O 1
ATOM 634 N N . MET A 1 85 ? 30.928 1.863 6.875 1.00 50.28 85 MET A N 1
ATOM 635 C CA . MET A 1 85 ? 32.255 2.246 7.347 1.00 50.28 85 MET A CA 1
ATOM 636 C C . MET A 1 85 ? 33.240 1.990 6.203 1.00 50.28 85 MET A C 1
ATOM 638 O O . MET A 1 85 ? 33.523 0.838 5.885 1.00 50.28 85 MET A O 1
ATOM 642 N N . LEU A 1 86 ? 33.844 3.040 5.651 1.00 50.00 86 LEU A N 1
ATOM 643 C CA . LEU A 1 86 ? 35.226 2.928 5.202 1.00 50.00 86 LEU A CA 1
ATOM 644 C C . LEU A 1 86 ? 35.991 4.198 5.565 1.00 50.00 86 LEU A C 1
ATOM 646 O O . LEU A 1 86 ? 35.911 5.233 4.910 1.00 50.00 86 LEU A O 1
ATOM 650 N N . ARG A 1 87 ? 36.761 4.068 6.649 1.00 51.22 87 ARG A N 1
ATOM 651 C CA . ARG A 1 87 ? 37.952 4.865 6.932 1.00 51.22 87 ARG A CA 1
ATOM 652 C C . ARG A 1 87 ? 38.755 5.072 5.649 1.00 51.22 87 ARG A C 1
ATOM 654 O O . ARG A 1 87 ? 39.148 4.081 5.040 1.00 51.22 87 ARG A O 1
ATOM 661 N N . ARG A 1 88 ? 39.163 6.306 5.356 1.00 41.50 88 ARG A N 1
ATOM 662 C CA . ARG A 1 88 ? 40.505 6.554 4.816 1.00 41.50 88 ARG A CA 1
ATOM 663 C C . ARG A 1 88 ? 41.105 7.767 5.507 1.00 41.50 88 ARG A C 1
ATOM 665 O O . ARG A 1 88 ? 40.617 8.880 5.376 1.00 41.50 88 ARG A O 1
ATOM 672 N N . ALA A 1 89 ? 42.141 7.475 6.282 1.00 45.50 89 ALA A N 1
ATOM 673 C CA . ALA A 1 89 ? 43.174 8.422 6.639 1.00 45.50 89 ALA A CA 1
ATOM 674 C C . ALA A 1 89 ? 43.933 8.848 5.374 1.00 45.50 89 ALA A C 1
ATOM 676 O O . ALA A 1 89 ? 44.245 7.990 4.541 1.00 45.50 89 ALA A O 1
ATOM 677 N N . ALA A 1 90 ? 44.229 10.140 5.275 1.00 53.47 90 ALA A N 1
ATOM 678 C CA . ALA A 1 90 ? 45.490 10.710 4.804 1.00 53.47 90 ALA A CA 1
ATOM 679 C C . ALA A 1 90 ? 45.503 12.188 5.210 1.00 53.47 90 ALA A C 1
ATOM 681 O O . ALA A 1 90 ? 44.515 12.879 4.878 1.00 53.47 90 ALA A O 1
#

Radius of gyration: 16.23 Å; Cα contacts (8 Å, |Δi|>4): 129; chains: 1; bounding box: 57×22×36 Å

Foldseek 3Di:
DPQPWDDDDQWIKGWFWDDDPQWTFIKIWIQGNVRDIDIDPGPDTHNDGVVSRVVNVVVVNVVVVPDDPPCPDDDDDDPDPPDDDDDDDD

Solvent-accessible surface area (backbone atoms only — not comparable to full-atom values): 5549 Å² total; per-residue (Å²): 133,82,76,67,67,40,82,52,93,74,31,34,40,36,40,33,48,45,82,49,99,87,31,10,33,8,23,33,36,42,34,39,82,89,69,53,70,46,72,71,55,78,78,47,76,27,89,39,55,65,59,11,22,53,50,22,43,54,51,52,51,50,56,63,67,69,52,63,95,80,74,86,68,85,81,75,75,74,81,68,86,88,77,78,89,74,89,77,89,132

Nearest PDB structures (foldseek):
  7bwc-assembly1_A  TM=6.939E-01  e=6.519E-01  Bombyx mori
  3k44-assembly4_D  TM=4.824E-01  e=1.249E+00  Drosophila melanogaster
  3k44-assembly1_A  TM=4.540E-01  e=1.325E+00  Drosophila melanogaster
  4n9f-assembly5_c  TM=4.249E-01  e=8.760E-01  Homo sapiens
  8chv-assembly1_D  TM=4.234E-01  e=4.580E+00  Homo sapiens

Organism: NCBI:txid326475

Mean predicted aligned error: 10.47 Å

Sequence (90 aa):
MRDTEVAYKNVVLIPLAAYDEGLYAAMLIVREVNGLQRASGVLGHFSGPLEARQFALTYGMAEIDDRPPGAHAALRQPPGPEGSMLRRAA

pLDDT: mean 80.9, std 20.87, range [39.91, 98.0]

Secondary structure (DSSP, 8-state):
-----EEETTEEEEEEEEEETTEEEEEEEEEETTS-EEEEEEEEEESSHHHHHHHHHHHHHHHHHHS-TT--S-----------------